Protein AF-A0A177QDV6-F1 (afdb_monomer_lite)

Sequence (108 aa):
MTNQSNAAHDMLQKQLKELDTIFQDTMETLNTVAGAERVARWKIRTIALITESLGQKEGQKFAALQPGPSFTNDLAEEFTDLIDYFRTPLADLAKQVAQAAPRSSGGN

Foldseek 3Di:
DLVLLVVLLVLLVVLLVVLVVLLVVCVVVVPLVVSVVSVVVSLVVSLVSCCVRVNDVRSVVSVPQDDDDDDDPDSNVVSVCVSCSNNVVSVVVSVVSVVPNDDPPDDD

pLDDT: mean 90.03, std 13.77, range [38.09, 98.5]

Radius of gyration: 16.03 Å; chains: 1; bounding box: 52×28×36 Å

Secondary structure (DSSP, 8-state):
-HHHHHHHHHHHHHHHHHHHHHHHHHHHH--HHHHHHHHHHHHHHHHHHHHHHH-HHHHHHHHT--PPPP--S-HHHHHHHHHHHHHHHHHHHHHHHHHHS-------

Structure (mmCIF, N/CA/C/O backbone):
data_AF-A0A177QDV6-F1
#
_entry.id   AF-A0A177QDV6-F1
#
loop_
_atom_site.group_PDB
_atom_site.id
_atom_site.type_symbol
_atom_site.label_atom_id
_atom_site.label_alt_id
_atom_site.label_comp_id
_atom_site.label_asym_id
_atom_site.label_entity_id
_atom_site.label_seq_id
_atom_site.pdbx_PDB_ins_code
_atom_site.Cartn_x
_atom_site.Cartn_y
_atom_site.Cartn_z
_atom_site.occupancy
_atom_site.B_iso_or_equiv
_atom_site.auth_seq_id
_atom_site.auth_comp_id
_atom_site.auth_asym_id
_atom_site.auth_atom_id
_atom_site.pdbx_PDB_model_num
ATOM 1 N N . MET A 1 1 ? -17.123 9.051 19.052 1.00 56.22 1 MET A N 1
ATOM 2 C CA . MET A 1 1 ? -16.464 7.873 18.440 1.00 56.22 1 MET A CA 1
ATOM 3 C C . MET A 1 1 ? -16.636 7.811 16.919 1.00 56.22 1 MET A C 1
ATOM 5 O O . MET A 1 1 ? -15.686 7.426 16.260 1.00 56.22 1 MET A O 1
ATOM 9 N N . THR A 1 2 ? -17.753 8.265 16.338 1.00 61.44 2 THR A N 1
ATOM 10 C CA . THR A 1 2 ? -17.984 8.311 14.873 1.00 61.44 2 THR A CA 1
ATOM 11 C C . THR A 1 2 ? -16.952 9.127 14.080 1.00 61.44 2 THR A C 1
ATOM 13 O O . THR A 1 2 ? -16.493 8.674 13.037 1.00 61.44 2 THR A O 1
ATOM 16 N N . ASN A 1 3 ? -16.510 10.287 14.584 1.00 70.38 3 ASN A N 1
ATOM 17 C CA . ASN A 1 3 ? -15.525 11.118 13.870 1.00 70.38 3 ASN A CA 1
ATOM 18 C C . ASN A 1 3 ? -14.137 10.466 13.753 1.00 70.38 3 ASN A C 1
ATOM 20 O O . ASN A 1 3 ? -13.445 10.694 12.767 1.00 70.38 3 ASN A O 1
ATOM 24 N N . GLN A 1 4 ? -13.736 9.655 14.738 1.00 76.88 4 GLN A N 1
ATOM 25 C CA . GLN A 1 4 ? -12.446 8.956 14.711 1.00 76.88 4 GLN A CA 1
ATOM 26 C C . GLN A 1 4 ? -12.460 7.809 13.694 1.00 76.88 4 GLN A C 1
ATOM 28 O O . GLN A 1 4 ? -11.520 7.678 12.918 1.00 76.88 4 GLN A O 1
ATOM 33 N N . SER A 1 5 ? -13.551 7.035 13.637 1.00 81.06 5 SER A N 1
ATOM 34 C CA . SER A 1 5 ? -13.727 5.976 12.635 1.00 81.06 5 SER A CA 1
ATOM 35 C C . SER A 1 5 ? -13.759 6.534 11.209 1.00 81.06 5 SER A C 1
ATOM 37 O O . SER A 1 5 ? -13.117 5.971 10.329 1.00 81.06 5 SER A O 1
ATOM 39 N N . ASN A 1 6 ? -14.424 7.673 10.986 1.00 87.81 6 ASN A N 1
ATOM 40 C CA . ASN A 1 6 ? -14.439 8.322 9.671 1.00 87.81 6 ASN A CA 1
ATOM 41 C C . ASN A 1 6 ? -13.051 8.849 9.277 1.00 87.81 6 ASN A C 1
ATOM 43 O O . ASN A 1 6 ? -12.597 8.591 8.168 1.00 87.81 6 ASN A O 1
ATOM 47 N N . ALA A 1 7 ? -12.339 9.515 10.193 1.00 91.88 7 ALA A N 1
ATOM 48 C CA . ALA A 1 7 ? -10.986 10.003 9.925 1.00 91.88 7 ALA A CA 1
ATOM 49 C C . ALA A 1 7 ? -10.001 8.859 9.625 1.00 91.88 7 ALA A C 1
ATOM 51 O O . ALA A 1 7 ? -9.191 8.966 8.704 1.00 91.88 7 ALA A O 1
ATOM 52 N N . ALA A 1 8 ? -10.093 7.749 10.365 1.00 93.69 8 ALA A N 1
ATOM 53 C CA . ALA A 1 8 ? -9.274 6.568 10.124 1.00 93.69 8 ALA A CA 1
ATOM 54 C C . ALA A 1 8 ? -9.617 5.898 8.784 1.00 93.69 8 ALA A C 1
ATOM 56 O O . ALA A 1 8 ? -8.713 5.523 8.041 1.00 93.69 8 ALA A O 1
ATOM 57 N N . HIS A 1 9 ? -10.903 5.796 8.436 1.00 95.19 9 HIS A N 1
ATOM 58 C CA . HIS A 1 9 ? -11.332 5.301 7.128 1.00 95.19 9 HIS A CA 1
ATOM 59 C C . HIS A 1 9 ? -10.784 6.170 5.987 1.00 95.19 9 HIS A C 1
ATOM 61 O O . HIS A 1 9 ? -10.180 5.647 5.052 1.00 95.19 9 HIS A O 1
ATOM 67 N N . ASP A 1 10 ? -10.923 7.493 6.082 1.00 95.94 10 ASP A N 1
ATOM 68 C CA . ASP A 1 10 ? -10.433 8.427 5.065 1.00 95.94 10 ASP A CA 1
ATOM 69 C C . ASP A 1 10 ? -8.906 8.380 4.930 1.00 95.94 10 ASP A C 1
ATOM 71 O O . ASP A 1 10 ? -8.372 8.484 3.824 1.00 95.94 10 ASP A O 1
ATOM 75 N N . MET A 1 11 ? -8.186 8.193 6.041 1.00 97.19 11 MET A N 1
ATOM 76 C CA . MET A 1 11 ? -6.740 7.966 6.032 1.00 97.19 11 MET A CA 1
ATOM 77 C C . MET A 1 11 ? -6.384 6.699 5.242 1.00 97.19 11 MET A C 1
ATOM 79 O O . MET A 1 11 ? -5.522 6.761 4.364 1.00 97.19 11 MET A O 1
ATOM 83 N N . LEU A 1 12 ? -7.082 5.582 5.472 1.00 97.88 12 LEU A N 1
ATOM 84 C CA . LEU A 1 12 ? -6.846 4.328 4.747 1.00 97.88 12 LEU A CA 1
ATOM 85 C C . LEU A 1 12 ? -7.161 4.460 3.249 1.00 97.88 12 LEU A C 1
ATOM 87 O O . L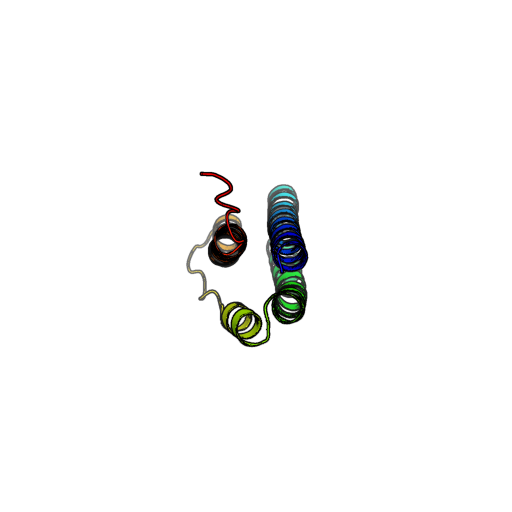EU A 1 12 ? -6.375 4.005 2.420 1.00 97.88 12 LEU A O 1
ATOM 91 N N . GLN A 1 13 ? -8.249 5.150 2.888 1.00 98.06 13 GLN A N 1
ATOM 92 C CA . GLN A 1 13 ? -8.585 5.448 1.488 1.00 98.06 13 GLN A CA 1
ATOM 93 C C . GLN A 1 13 ? -7.496 6.285 0.802 1.00 98.06 13 GLN A C 1
ATOM 95 O O . GLN A 1 13 ? -7.142 6.029 -0.349 1.00 98.06 13 GLN A O 1
ATOM 100 N N . LYS A 1 14 ? -6.904 7.255 1.513 1.00 98.25 14 LYS A N 1
ATOM 101 C CA . LYS A 1 14 ? -5.755 8.015 0.997 1.00 98.25 14 LYS A CA 1
ATOM 102 C C . LYS A 1 14 ? -4.540 7.119 0.766 1.00 98.25 14 LYS A C 1
ATOM 104 O O . LYS A 1 14 ? -3.883 7.276 -0.257 1.00 98.25 14 LYS A O 1
ATOM 109 N N . GLN A 1 15 ? -4.245 6.192 1.681 1.00 98.44 15 GLN A N 1
ATOM 110 C CA . GLN A 1 15 ? -3.108 5.281 1.514 1.00 98.44 15 GLN A CA 1
ATOM 111 C C . GLN A 1 15 ? -3.323 4.286 0.361 1.00 98.44 15 GLN A C 1
ATOM 113 O O . GLN A 1 15 ? -2.371 4.027 -0.369 1.00 98.44 15 GLN A O 1
ATOM 118 N N . LEU A 1 16 ? -4.554 3.806 0.134 1.00 98.50 16 LEU A N 1
ATOM 119 C CA . LEU A 1 16 ? -4.909 3.004 -1.049 1.00 98.50 16 LEU A CA 1
ATOM 120 C C . LEU A 1 16 ? -4.681 3.780 -2.349 1.00 98.50 16 LEU A C 1
ATOM 122 O O . LEU A 1 16 ? -4.054 3.270 -3.270 1.00 98.50 16 LEU A O 1
ATOM 126 N N . LYS A 1 17 ? -5.132 5.038 -2.405 1.00 98.44 17 LYS 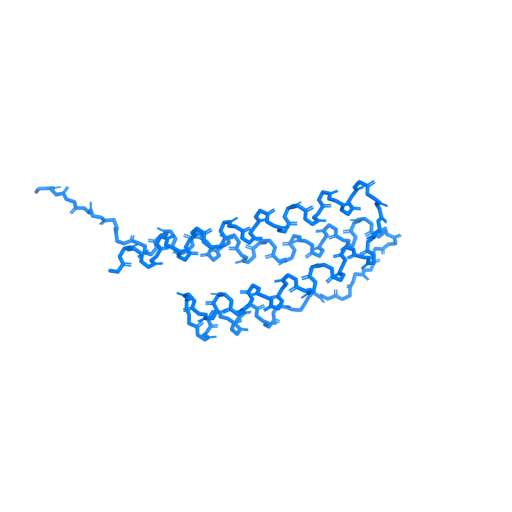A N 1
ATOM 127 C CA . LYS A 1 17 ? -4.937 5.886 -3.585 1.00 98.44 17 LYS A CA 1
ATOM 128 C C . LYS A 1 17 ? -3.459 6.172 -3.863 1.00 98.44 17 LYS A C 1
ATOM 130 O O . LYS A 1 17 ? -3.051 6.187 -5.016 1.00 98.44 17 LYS A O 1
ATOM 135 N N . GLU A 1 18 ? -2.664 6.413 -2.824 1.00 98.38 18 GLU A N 1
ATOM 136 C CA . GLU A 1 18 ? -1.220 6.622 -2.976 1.00 98.38 18 GLU A CA 1
ATOM 137 C C . GLU A 1 18 ? -0.519 5.363 -3.499 1.00 98.38 18 GLU A C 1
ATOM 139 O O . GLU A 1 18 ? 0.352 5.467 -4.361 1.00 98.38 18 GLU A O 1
ATOM 144 N N . LEU A 1 19 ? -0.936 4.180 -3.037 1.00 98.00 19 LEU A N 1
ATOM 145 C CA . LEU A 1 19 ? -0.436 2.909 -3.556 1.00 98.00 19 LEU A CA 1
ATOM 146 C C . LEU A 1 19 ? -0.801 2.722 -5.039 1.00 98.00 19 LEU A C 1
ATOM 148 O O . LEU A 1 19 ? 0.060 2.345 -5.831 1.00 98.00 19 LEU A O 1
ATOM 152 N N . ASP A 1 20 ? -2.032 3.071 -5.426 1.00 98.31 20 ASP A N 1
ATOM 153 C CA . ASP A 1 20 ? -2.472 3.059 -6.827 1.00 98.31 20 ASP A CA 1
ATOM 154 C C . ASP A 1 20 ? -1.651 4.040 -7.689 1.00 98.31 20 ASP A C 1
ATOM 156 O O . ASP A 1 20 ? -1.259 3.692 -8.800 1.00 98.31 20 ASP A O 1
ATOM 160 N N . THR A 1 21 ? -1.324 5.239 -7.188 1.00 98.44 21 THR A N 1
ATOM 161 C CA . THR A 1 21 ? -0.424 6.178 -7.889 1.00 98.44 21 THR A CA 1
ATOM 162 C C . THR A 1 21 ? 0.973 5.590 -8.072 1.00 98.44 21 THR A C 1
ATOM 164 O O . THR A 1 21 ? 1.503 5.630 -9.178 1.00 98.44 21 THR A O 1
ATOM 167 N N . ILE A 1 22 ? 1.558 4.996 -7.025 1.00 98.38 22 ILE A N 1
ATOM 168 C CA . ILE A 1 22 ? 2.870 4.336 -7.126 1.00 98.38 22 ILE A CA 1
ATOM 169 C C . ILE A 1 22 ? 2.838 3.244 -8.199 1.00 98.38 22 ILE A C 1
ATOM 171 O O . ILE A 1 22 ? 3.804 3.107 -8.955 1.00 98.38 22 ILE A O 1
ATOM 175 N N . PHE A 1 23 ? 1.740 2.488 -8.277 1.00 98.19 23 PHE A N 1
ATOM 176 C CA . PHE A 1 23 ? 1.559 1.470 -9.300 1.00 98.19 23 PHE A CA 1
ATOM 177 C C . PHE A 1 23 ? 1.557 2.063 -10.710 1.00 98.19 23 PHE A C 1
ATOM 179 O O . PHE A 1 23 ? 2.389 1.668 -11.524 1.00 98.19 23 PHE A O 1
ATOM 186 N N . GLN A 1 24 ? 0.691 3.045 -10.976 1.00 98.31 24 GLN A N 1
ATOM 187 C CA . GLN A 1 24 ? 0.584 3.672 -12.298 1.00 98.31 24 GLN A CA 1
ATOM 188 C C . GLN A 1 24 ? 1.916 4.293 -12.743 1.00 98.31 24 GLN A C 1
ATOM 190 O O . GLN A 1 24 ? 2.423 3.935 -13.803 1.00 98.31 24 GLN A O 1
ATOM 195 N N . ASP A 1 25 ? 2.549 5.111 -11.895 1.00 98.00 25 ASP A N 1
ATOM 196 C CA . ASP A 1 25 ? 3.837 5.752 -12.203 1.00 98.00 25 ASP A CA 1
ATOM 197 C C . ASP A 1 25 ? 4.931 4.717 -12.526 1.00 98.00 25 ASP A C 1
ATOM 199 O O . ASP A 1 25 ? 5.820 4.936 -13.357 1.00 98.00 25 ASP A O 1
ATOM 203 N N . THR A 1 26 ? 4.904 3.571 -11.841 1.00 97.81 26 THR A N 1
ATOM 204 C CA . THR A 1 26 ? 5.872 2.493 -12.066 1.00 97.81 26 THR A CA 1
ATOM 205 C C . THR A 1 26 ? 5.574 1.732 -13.351 1.00 97.81 26 THR A C 1
ATOM 207 O O . THR A 1 26 ? 6.515 1.384 -14.054 1.00 97.81 26 THR A O 1
ATOM 210 N N . MET A 1 27 ? 4.306 1.507 -13.701 1.00 96.88 27 MET A N 1
ATOM 211 C CA . MET A 1 27 ? 3.928 0.852 -14.959 1.00 96.88 27 MET A CA 1
ATOM 212 C C . MET A 1 27 ? 4.172 1.741 -16.181 1.00 96.88 27 MET A C 1
ATOM 214 O O . MET A 1 27 ? 4.568 1.237 -17.227 1.00 96.88 27 MET A O 1
ATOM 218 N N . GLU A 1 28 ? 4.029 3.060 -16.049 1.00 97.19 28 GLU A N 1
ATOM 219 C CA . GLU A 1 28 ? 4.379 4.009 -17.113 1.00 97.19 28 GLU A CA 1
ATOM 220 C C . GLU A 1 28 ? 5.890 4.063 -17.373 1.00 97.19 28 GLU A C 1
ATOM 222 O O . GLU A 1 28 ? 6.331 4.192 -18.514 1.00 97.19 28 GLU A O 1
ATOM 227 N N . THR A 1 29 ? 6.698 3.964 -16.315 1.00 96.31 29 THR A N 1
ATOM 228 C CA . THR A 1 29 ? 8.165 4.071 -16.412 1.00 96.31 29 THR A CA 1
ATOM 229 C C . THR A 1 29 ? 8.874 2.725 -16.537 1.00 96.31 29 THR A C 1
ATOM 231 O O . THR A 1 29 ? 10.062 2.694 -16.857 1.00 96.31 29 THR A O 1
ATOM 234 N N . LEU A 1 30 ? 8.173 1.628 -16.238 1.00 94.50 30 LEU A N 1
ATOM 235 C CA . LEU A 1 30 ? 8.688 0.262 -16.077 1.00 94.50 30 LEU A CA 1
ATOM 236 C C . LEU A 1 30 ? 9.898 0.153 -15.129 1.00 94.50 30 LEU A C 1
ATOM 238 O O . LEU A 1 30 ? 10.642 -0.826 -15.153 1.00 94.50 30 LEU A O 1
ATOM 242 N N . ASN A 1 31 ? 10.102 1.146 -14.258 1.00 95.50 31 ASN A N 1
ATOM 243 C CA . ASN A 1 31 ? 11.204 1.159 -13.303 1.00 95.50 31 ASN A CA 1
ATOM 244 C C . ASN A 1 31 ? 10.768 0.520 -11.979 1.00 95.50 31 ASN A C 1
ATOM 246 O O . ASN A 1 31 ? 10.508 1.202 -10.983 1.00 95.50 31 ASN A O 1
ATOM 250 N N . THR A 1 32 ? 10.685 -0.808 -11.982 1.00 94.50 32 THR A N 1
ATOM 251 C CA . THR A 1 32 ? 10.173 -1.612 -10.862 1.00 94.50 32 THR A CA 1
ATOM 252 C C . THR A 1 32 ? 11.063 -1.548 -9.624 1.00 94.50 32 THR A C 1
ATOM 254 O O . THR A 1 32 ? 10.553 -1.608 -8.509 1.00 94.50 32 THR A O 1
ATOM 257 N N . VAL A 1 33 ? 12.370 -1.311 -9.787 1.00 94.06 33 VAL A N 1
ATOM 258 C CA . VAL A 1 33 ? 13.297 -1.077 -8.666 1.00 94.06 33 VAL A CA 1
ATOM 259 C C . VAL A 1 33 ? 12.924 0.207 -7.922 1.00 94.06 33 VAL A C 1
ATOM 261 O O . VAL A 1 33 ? 12.695 0.182 -6.712 1.00 94.06 33 VAL A O 1
ATOM 264 N N . ALA A 1 34 ? 12.784 1.329 -8.638 1.00 95.88 34 ALA A N 1
ATOM 265 C CA . ALA A 1 34 ? 12.366 2.591 -8.027 1.00 95.88 34 ALA A CA 1
ATOM 266 C C . ALA A 1 34 ? 10.934 2.511 -7.470 1.00 95.88 34 ALA A C 1
ATOM 268 O O . ALA A 1 34 ? 10.645 3.086 -6.416 1.00 95.88 34 ALA A O 1
ATOM 269 N N . GLY A 1 35 ? 10.045 1.783 -8.153 1.00 97.56 35 GLY A N 1
ATOM 270 C CA . GLY A 1 35 ? 8.700 1.473 -7.676 1.00 97.56 35 GLY A CA 1
ATOM 271 C C . GLY A 1 35 ? 8.718 0.747 -6.332 1.00 97.56 35 GLY A C 1
ATOM 272 O O . GLY A 1 35 ? 8.098 1.213 -5.375 1.00 97.56 35 GLY A O 1
ATOM 273 N N . ALA A 1 36 ? 9.481 -0.343 -6.215 1.00 95.69 36 ALA A N 1
ATOM 274 C CA . ALA A 1 36 ? 9.589 -1.137 -4.992 1.00 95.69 36 ALA A CA 1
ATOM 275 C C . ALA A 1 36 ? 10.120 -0.307 -3.814 1.00 95.69 36 ALA A C 1
ATOM 277 O O . ALA A 1 36 ? 9.609 -0.405 -2.696 1.00 95.69 36 ALA A O 1
ATOM 278 N N . GLU A 1 37 ? 11.080 0.589 -4.054 1.00 97.19 37 GLU A N 1
ATOM 279 C CA . GLU A 1 37 ? 11.530 1.518 -3.019 1.00 97.19 37 GLU A CA 1
ATOM 280 C C . GLU A 1 37 ? 10.440 2.505 -2.573 1.00 97.19 37 GLU A C 1
ATOM 282 O O . GLU A 1 37 ? 10.334 2.826 -1.385 1.00 97.19 37 GLU A O 1
ATOM 287 N N . ARG A 1 38 ? 9.632 3.024 -3.510 1.00 98.38 38 ARG A N 1
ATOM 288 C CA . ARG A 1 38 ? 8.492 3.893 -3.173 1.00 98.38 38 ARG A CA 1
ATOM 289 C C . ARG A 1 38 ? 7.472 3.129 -2.333 1.00 98.38 38 ARG A C 1
ATOM 291 O O . ARG A 1 38 ? 7.039 3.673 -1.320 1.00 98.38 38 ARG A O 1
ATOM 298 N N . VAL A 1 39 ? 7.174 1.872 -2.675 1.00 98.00 39 VAL A N 1
ATOM 299 C CA . VAL A 1 39 ? 6.310 0.988 -1.871 1.00 98.00 39 VAL A CA 1
ATOM 300 C C . VAL A 1 39 ? 6.897 0.768 -0.474 1.00 98.00 39 VAL A C 1
ATOM 302 O O . VAL A 1 39 ? 6.181 0.899 0.515 1.00 98.00 39 VAL A O 1
ATOM 305 N N . ALA A 1 40 ? 8.202 0.513 -0.348 1.00 96.56 40 ALA A N 1
ATOM 306 C CA . ALA A 1 40 ? 8.849 0.339 0.954 1.00 96.56 40 ALA A CA 1
ATOM 307 C C . ALA A 1 40 ? 8.736 1.597 1.837 1.00 96.56 40 ALA A C 1
ATOM 309 O O . ALA A 1 40 ? 8.370 1.506 3.013 1.00 96.56 40 ALA A O 1
ATOM 310 N N . ARG A 1 41 ? 8.988 2.786 1.270 1.00 97.94 41 ARG A N 1
ATOM 311 C CA . ARG A 1 41 ? 8.825 4.072 1.974 1.00 97.94 41 ARG A CA 1
ATOM 312 C C . ARG A 1 41 ? 7.367 4.332 2.358 1.00 97.94 41 ARG A C 1
ATOM 314 O O . ARG A 1 41 ? 7.093 4.730 3.493 1.00 97.94 41 ARG A O 1
ATOM 321 N N . TRP A 1 42 ? 6.440 4.070 1.439 1.00 98.44 42 TRP A N 1
ATOM 322 C CA . TRP A 1 42 ? 4.999 4.160 1.673 1.00 98.44 42 TRP A CA 1
ATOM 323 C C . TRP A 1 42 ? 4.550 3.236 2.811 1.00 98.44 42 TRP A C 1
ATOM 325 O O . TRP A 1 42 ? 3.835 3.680 3.710 1.00 98.44 42 TRP A O 1
ATOM 335 N N . LYS A 1 43 ? 5.032 1.987 2.841 1.00 97.88 43 LYS A N 1
ATOM 336 C CA . LYS A 1 43 ? 4.692 1.000 3.873 1.00 97.88 43 LYS A CA 1
ATOM 337 C C . LYS A 1 43 ? 5.088 1.492 5.264 1.00 97.88 43 LYS A C 1
ATOM 339 O O . LYS A 1 43 ? 4.269 1.438 6.177 1.00 97.88 43 LYS A O 1
ATOM 344 N N . ILE A 1 44 ? 6.313 1.998 5.432 1.00 97.88 44 ILE A N 1
ATOM 345 C CA . ILE A 1 44 ? 6.806 2.514 6.724 1.00 97.88 44 ILE A CA 1
ATOM 346 C C . ILE A 1 44 ? 5.895 3.632 7.247 1.00 97.88 4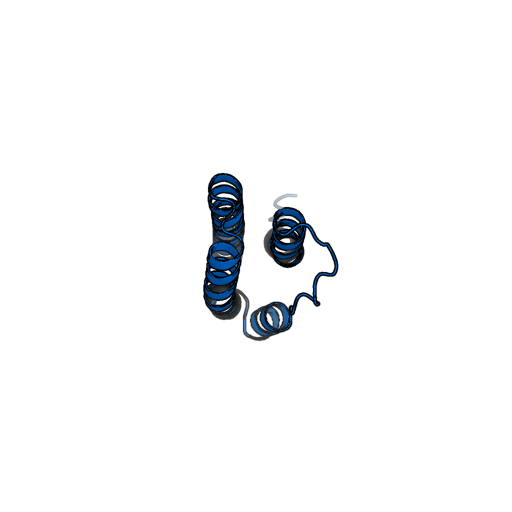4 ILE A C 1
ATOM 348 O O . ILE A 1 44 ? 5.455 3.593 8.397 1.00 97.88 44 ILE A O 1
ATOM 352 N N . ARG A 1 45 ? 5.567 4.604 6.388 1.00 98.12 45 ARG A N 1
ATOM 353 C CA . ARG A 1 45 ? 4.646 5.697 6.728 1.00 98.12 45 ARG A CA 1
ATOM 354 C C . ARG A 1 45 ? 3.243 5.189 7.062 1.00 98.12 45 ARG A C 1
ATOM 356 O O . ARG A 1 45 ? 2.662 5.615 8.055 1.00 98.12 45 ARG A O 1
ATOM 363 N N . THR A 1 46 ? 2.719 4.266 6.261 1.00 98.25 46 THR A N 1
ATOM 364 C CA . THR A 1 46 ? 1.378 3.694 6.438 1.00 98.25 46 THR A CA 1
ATOM 365 C C . THR A 1 46 ? 1.257 2.957 7.772 1.00 98.25 46 THR A C 1
ATOM 367 O O . THR A 1 46 ? 0.273 3.146 8.481 1.00 98.25 46 THR A O 1
ATOM 370 N N . ILE A 1 47 ? 2.275 2.191 8.178 1.00 98.25 47 ILE A N 1
ATOM 371 C CA . ILE A 1 47 ? 2.311 1.524 9.492 1.00 98.25 47 ILE A CA 1
ATOM 372 C C . ILE A 1 47 ? 2.188 2.539 10.630 1.00 98.25 47 ILE A C 1
ATOM 374 O O . ILE A 1 47 ? 1.419 2.316 11.568 1.00 98.25 47 ILE A O 1
ATOM 378 N N . ALA A 1 48 ? 2.926 3.650 10.558 1.00 98.12 48 ALA A N 1
ATOM 379 C CA . ALA A 1 48 ? 2.864 4.697 11.573 1.00 98.12 48 ALA A CA 1
ATOM 380 C C . ALA A 1 48 ? 1.459 5.323 11.646 1.00 98.12 48 ALA A C 1
ATOM 382 O O . ALA A 1 48 ? 0.893 5.421 12.732 1.00 98.12 48 ALA A O 1
ATOM 383 N N . LEU A 1 49 ? 0.855 5.641 10.495 1.00 98.00 49 LEU A N 1
ATOM 384 C CA . LEU A 1 49 ? -0.498 6.208 10.420 1.00 98.00 49 LEU A CA 1
ATOM 385 C C . LEU A 1 49 ? -1.578 5.249 10.945 1.00 98.00 49 LEU A C 1
ATOM 387 O O . LEU A 1 49 ? -2.478 5.670 11.674 1.00 98.00 49 LEU A O 1
ATOM 391 N N . ILE A 1 50 ? -1.486 3.957 10.609 1.00 97.62 50 ILE A N 1
ATOM 392 C CA . ILE A 1 50 ? -2.380 2.916 11.136 1.00 97.62 50 ILE A CA 1
ATOM 393 C C . ILE A 1 50 ? -2.220 2.812 12.653 1.00 97.62 50 ILE A C 1
ATOM 395 O O . ILE A 1 50 ? -3.214 2.773 13.372 1.00 97.62 50 ILE A O 1
ATOM 399 N N . THR A 1 51 ? -0.981 2.810 13.147 1.00 97.25 51 THR A N 1
ATOM 400 C CA . THR A 1 51 ? -0.685 2.741 14.584 1.00 97.25 51 THR A CA 1
ATOM 401 C C . THR A 1 51 ? -1.299 3.913 15.344 1.00 97.25 51 THR A C 1
ATOM 403 O O . THR A 1 51 ? -1.896 3.715 16.400 1.00 97.25 51 THR A O 1
ATOM 406 N N . GLU A 1 52 ? -1.173 5.124 14.804 1.00 95.75 52 GLU A N 1
ATOM 407 C CA . GLU A 1 52 ? -1.721 6.345 15.397 1.00 95.75 52 GLU A CA 1
ATOM 408 C C . GLU A 1 52 ? -3.257 6.357 15.375 1.00 95.75 52 GLU A C 1
ATOM 410 O O . GLU A 1 52 ? -3.889 6.723 16.363 1.00 95.75 52 GLU A O 1
ATOM 415 N N . SER A 1 53 ? -3.863 5.918 14.268 1.00 94.50 53 SER A N 1
ATOM 416 C CA . SER A 1 53 ? -5.313 6.039 14.053 1.00 94.50 53 SER A CA 1
ATOM 417 C C . SER A 1 53 ? -6.127 4.882 14.638 1.00 94.50 53 SER A C 1
ATOM 419 O O . SER A 1 53 ? -7.270 5.077 15.043 1.00 94.50 53 SER A O 1
ATOM 421 N N . LEU A 1 54 ? -5.570 3.667 14.637 1.00 94.38 54 LEU A N 1
ATOM 422 C CA . LEU A 1 54 ? -6.267 2.415 14.969 1.00 94.38 54 LEU A CA 1
ATOM 423 C C . LEU A 1 54 ? -5.596 1.636 16.110 1.00 94.38 54 LEU A C 1
ATOM 425 O O . LEU A 1 54 ? -6.140 0.641 16.589 1.00 94.38 54 LEU A O 1
ATOM 429 N N . GLY A 1 55 ? -4.437 2.103 16.576 1.00 95.19 55 GLY A N 1
ATOM 430 C CA . GLY A 1 55 ? -3.701 1.532 17.694 1.00 95.19 55 GLY A CA 1
ATOM 431 C C . GLY A 1 55 ? -2.589 0.561 17.290 1.00 95.19 55 GLY A C 1
ATOM 432 O O . GLY A 1 55 ? -2.510 0.053 16.170 1.00 95.19 55 GLY A O 1
ATOM 433 N N . GLN A 1 56 ? -1.726 0.270 18.268 1.00 95.88 56 GLN A N 1
ATOM 434 C CA . GLN A 1 56 ? -0.514 -0.548 18.113 1.00 95.88 56 GLN A CA 1
ATOM 435 C C . GLN A 1 56 ? -0.765 -1.927 17.499 1.00 95.88 56 GLN A C 1
ATOM 437 O O . GLN A 1 56 ? 0.022 -2.381 16.675 1.00 95.88 56 GLN A O 1
ATOM 442 N N . LYS A 1 57 ? -1.869 -2.588 17.863 1.00 96.25 57 LYS A N 1
ATOM 443 C CA . LYS A 1 57 ? -2.183 -3.936 17.375 1.00 96.25 57 LYS A CA 1
ATOM 444 C C . LYS A 1 57 ? -2.342 -3.978 15.852 1.00 96.25 57 LYS A C 1
ATOM 446 O O . LYS A 1 57 ? -1.736 -4.829 15.204 1.00 96.25 57 LYS A O 1
ATOM 451 N N . GLU A 1 58 ? -3.128 -3.064 15.284 1.00 95.81 58 GLU A N 1
ATOM 452 C CA . GLU A 1 58 ? -3.357 -3.027 13.833 1.00 95.81 58 GLU A CA 1
ATOM 453 C C . GLU A 1 58 ? -2.100 -2.576 13.083 1.00 95.81 58 GLU A C 1
ATOM 455 O O . GLU A 1 58 ? -1.760 -3.142 12.043 1.00 95.81 58 GLU A O 1
ATOM 460 N N . GLY A 1 59 ? -1.342 -1.636 13.657 1.00 96.56 59 GLY A N 1
ATOM 461 C CA . GLY A 1 59 ? -0.046 -1.222 13.121 1.00 96.56 59 GLY A CA 1
ATOM 462 C C . GLY A 1 59 ? 0.953 -2.377 13.025 1.00 96.56 59 GLY A C 1
ATOM 463 O O . GLY A 1 59 ? 1.547 -2.603 11.972 1.00 96.56 59 GLY A O 1
ATOM 464 N N . GLN A 1 60 ? 1.097 -3.160 14.098 1.00 97.12 60 GLN A N 1
ATOM 465 C CA . GLN A 1 60 ? 1.977 -4.332 14.136 1.00 97.12 60 GLN A CA 1
ATOM 466 C C . GLN A 1 60 ? 1.526 -5.433 13.173 1.00 97.12 60 GLN A C 1
ATOM 468 O O . GLN A 1 60 ? 2.361 -6.031 12.495 1.00 97.12 60 GLN A O 1
ATOM 473 N N . LYS A 1 61 ? 0.213 -5.674 13.066 1.00 97.00 61 LYS A N 1
ATOM 474 C CA . LYS A 1 61 ? -0.346 -6.638 12.110 1.00 97.00 61 LYS A CA 1
ATOM 475 C C . LYS A 1 61 ? 0.023 -6.272 10.671 1.00 97.00 61 LYS A C 1
ATOM 477 O O . LYS A 1 61 ? 0.451 -7.142 9.919 1.00 97.00 61 LYS A O 1
ATOM 482 N N . PHE A 1 62 ? -0.092 -4.996 10.301 1.00 96.88 62 PHE A N 1
ATOM 483 C CA . PHE A 1 62 ? 0.300 -4.533 8.969 1.00 96.88 62 PHE A CA 1
ATOM 484 C C . PHE A 1 62 ? 1.826 -4.541 8.777 1.00 96.88 62 PHE A C 1
ATOM 486 O O . PHE A 1 62 ? 2.323 -4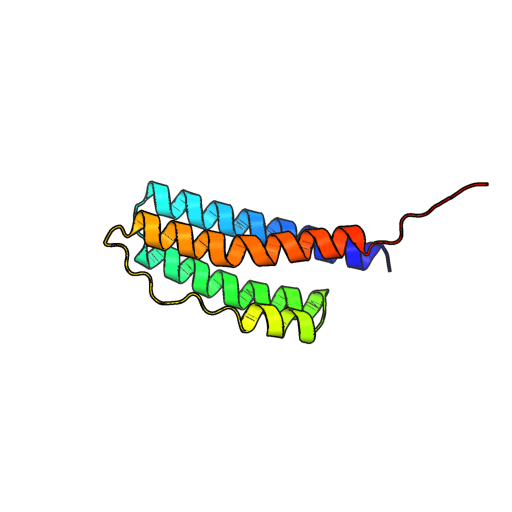.896 7.710 1.00 96.88 62 PHE A O 1
ATOM 493 N N . ALA A 1 63 ? 2.598 -4.212 9.817 1.00 96.62 63 ALA A N 1
ATOM 494 C CA . ALA A 1 63 ? 4.060 -4.250 9.772 1.00 96.62 63 ALA A CA 1
ATOM 495 C C . ALA A 1 63 ? 4.613 -5.656 9.490 1.00 96.62 63 ALA A C 1
ATOM 497 O O . ALA A 1 63 ? 5.585 -5.794 8.739 1.00 96.62 63 ALA A O 1
ATOM 498 N N . ALA A 1 64 ? 3.957 -6.680 10.042 1.00 96.69 64 ALA A N 1
ATOM 499 C CA . ALA A 1 64 ? 4.307 -8.086 9.866 1.00 96.69 64 ALA A CA 1
ATOM 500 C C . ALA A 1 64 ? 4.105 -8.606 8.430 1.00 96.69 64 ALA A C 1
ATOM 502 O O . ALA A 1 64 ? 4.620 -9.672 8.100 1.00 96.69 64 ALA A O 1
ATOM 503 N N . LEU A 1 65 ? 3.403 -7.868 7.561 1.00 94.44 65 LEU A N 1
ATOM 504 C CA . LEU A 1 65 ? 3.228 -8.237 6.158 1.00 94.44 65 LEU A CA 1
ATOM 505 C C . LEU A 1 65 ? 4.571 -8.186 5.425 1.00 94.44 65 LEU A C 1
ATOM 507 O O . LEU A 1 65 ? 5.061 -7.113 5.074 1.00 94.44 65 LEU A O 1
ATOM 511 N N . GLN A 1 66 ? 5.170 -9.340 5.167 1.00 88.62 66 GLN A N 1
ATOM 512 C CA . GLN A 1 66 ? 6.363 -9.462 4.333 1.00 88.62 66 GLN A CA 1
ATOM 513 C C . GLN A 1 66 ? 5.999 -10.270 3.088 1.00 88.62 66 GLN A C 1
ATOM 515 O O . GLN A 1 66 ? 5.664 -11.444 3.240 1.00 88.62 66 GLN A O 1
ATOM 520 N N . PRO A 1 67 ? 5.972 -9.659 1.890 1.00 83.31 67 PRO A N 1
ATOM 521 C CA . PRO A 1 67 ? 5.781 -10.417 0.664 1.00 83.31 67 PRO A CA 1
ATOM 522 C C . PRO A 1 67 ? 6.946 -11.398 0.516 1.00 83.31 67 PRO A C 1
ATOM 524 O O . PRO A 1 67 ? 8.095 -11.062 0.817 1.00 83.31 67 PRO A O 1
ATOM 527 N N . GLY A 1 68 ? 6.628 -12.630 0.123 1.00 80.00 68 GLY A N 1
ATOM 528 C CA . GLY A 1 68 ? 7.638 -13.639 -0.174 1.00 80.00 68 GLY A CA 1
ATOM 529 C C . GLY A 1 68 ? 8.460 -13.264 -1.411 1.00 80.00 68 GLY A C 1
ATOM 530 O O . GLY A 1 68 ? 8.109 -12.320 -2.120 1.00 80.00 68 GLY A O 1
ATOM 531 N N . PRO A 1 69 ? 9.555 -13.992 -1.686 1.00 75.00 69 PRO A N 1
ATOM 532 C CA . PRO A 1 69 ? 10.249 -13.855 -2.960 1.00 75.00 69 PRO A CA 1
ATOM 533 C C . PRO A 1 69 ? 9.270 -14.118 -4.110 1.00 75.00 69 PRO A C 1
ATOM 535 O O . PRO A 1 69 ? 8.509 -15.088 -4.054 1.00 75.00 69 PRO A O 1
ATOM 538 N N . SER A 1 70 ? 9.297 -13.263 -5.133 1.00 71.12 70 SER A N 1
ATOM 539 C CA . SER A 1 70 ? 8.653 -13.591 -6.399 1.00 71.12 70 SER A CA 1
ATOM 540 C C . SER A 1 70 ? 9.550 -14.537 -7.193 1.00 71.12 70 SER A C 1
ATOM 542 O O . SER A 1 70 ? 10.775 -14.525 -7.055 1.00 71.12 70 SER A O 1
ATOM 544 N N . PHE A 1 71 ? 8.920 -15.406 -7.974 1.00 70.56 71 PHE A N 1
ATOM 545 C CA . PHE A 1 71 ? 9.598 -16.384 -8.824 1.00 70.56 71 PHE A CA 1
ATOM 546 C C . PHE A 1 71 ? 9.215 -16.222 -10.297 1.00 70.56 71 PHE A C 1
ATOM 548 O O . PHE A 1 71 ? 9.492 -17.111 -11.106 1.00 70.56 71 PHE A O 1
ATOM 555 N N . THR A 1 72 ? 8.547 -15.124 -10.650 1.00 75.31 72 THR A N 1
ATOM 556 C CA . THR A 1 72 ? 8.234 -14.822 -12.045 1.00 75.31 72 THR A CA 1
ATOM 557 C C . THR A 1 72 ? 9.460 -14.175 -12.693 1.00 75.31 72 THR A C 1
ATOM 559 O O . THR A 1 72 ? 10.239 -13.486 -12.050 1.00 75.31 72 THR A O 1
ATOM 562 N N . ASN A 1 73 ? 9.690 -14.423 -13.983 1.00 84.44 73 ASN A N 1
ATOM 563 C CA . ASN A 1 73 ? 10.761 -13.733 -14.720 1.00 84.44 73 ASN A CA 1
ATOM 564 C C . ASN A 1 73 ? 10.286 -12.377 -15.282 1.00 84.44 73 ASN A C 1
ATOM 566 O O . ASN A 1 73 ? 10.972 -11.784 -16.115 1.00 84.44 73 ASN A O 1
ATOM 570 N N . ASP A 1 74 ? 9.104 -11.912 -14.872 1.00 91.50 74 ASP A N 1
ATOM 571 C CA . ASP A 1 74 ? 8.466 -10.691 -15.354 1.00 91.50 74 ASP A CA 1
ATOM 572 C C . ASP A 1 74 ? 8.393 -9.664 -14.225 1.00 91.50 74 ASP A C 1
ATOM 574 O O . ASP A 1 74 ? 7.529 -9.723 -13.355 1.00 91.50 74 ASP A O 1
ATOM 578 N N . LEU A 1 75 ? 9.292 -8.680 -14.273 1.00 91.38 75 LEU A N 1
ATOM 579 C CA . LEU A 1 75 ? 9.393 -7.630 -13.261 1.00 91.38 75 LEU A CA 1
ATOM 580 C C . LEU A 1 75 ? 8.095 -6.823 -13.089 1.00 91.38 75 LEU A C 1
ATOM 582 O O . LEU A 1 75 ? 7.845 -6.309 -11.997 1.00 91.38 75 LEU A O 1
ATOM 586 N N . ALA A 1 76 ? 7.291 -6.660 -14.144 1.00 92.75 76 ALA A N 1
ATOM 587 C CA . ALA A 1 76 ? 6.024 -5.942 -14.053 1.00 92.75 76 ALA A CA 1
ATOM 588 C C . ALA A 1 76 ? 4.971 -6.783 -13.319 1.00 92.75 76 ALA A C 1
ATOM 590 O O . ALA A 1 76 ? 4.225 -6.242 -12.499 1.00 92.75 76 ALA A O 1
ATOM 591 N N . GLU A 1 77 ? 4.953 -8.097 -13.554 1.00 93.44 77 GLU A N 1
ATOM 592 C CA . GLU A 1 77 ? 4.133 -9.048 -12.796 1.00 93.44 77 GLU A CA 1
ATOM 593 C C . GLU A 1 77 ? 4.565 -9.087 -11.323 1.00 93.44 77 GLU A C 1
ATOM 595 O O . GLU A 1 77 ? 3.733 -8.861 -10.448 1.00 93.44 77 GLU A O 1
ATOM 600 N N . GLU A 1 78 ? 5.868 -9.223 -11.037 1.00 93.75 78 GLU A N 1
ATOM 601 C CA . GLU A 1 78 ? 6.395 -9.200 -9.660 1.00 93.75 78 GLU A CA 1
ATOM 602 C C . GLU A 1 78 ? 5.983 -7.930 -8.906 1.00 93.75 78 GLU A C 1
ATOM 604 O O . GLU A 1 78 ? 5.645 -7.952 -7.719 1.00 93.75 78 GLU A O 1
ATOM 609 N N . PHE A 1 79 ? 6.032 -6.791 -9.595 1.00 95.06 79 PHE A N 1
ATOM 610 C CA . PHE A 1 79 ? 5.661 -5.520 -9.004 1.00 95.06 79 PHE A CA 1
ATOM 611 C C . PHE A 1 79 ? 4.144 -5.384 -8.818 1.00 95.06 79 PHE A C 1
ATOM 613 O O . PHE A 1 79 ? 3.701 -4.813 -7.821 1.00 95.06 79 PHE A O 1
ATOM 620 N N . THR A 1 80 ? 3.344 -5.926 -9.736 1.00 94.88 80 THR A N 1
ATOM 621 C CA . THR A 1 80 ? 1.883 -5.988 -9.590 1.00 94.88 80 THR A CA 1
ATOM 622 C C . THR A 1 80 ? 1.506 -6.826 -8.369 1.00 94.88 80 THR A C 1
ATOM 624 O O . THR A 1 80 ? 0.752 -6.354 -7.516 1.00 94.88 80 THR A O 1
ATOM 627 N N . ASP A 1 81 ? 2.130 -7.994 -8.203 1.00 94.38 81 ASP A N 1
ATOM 628 C CA . ASP A 1 81 ? 1.938 -8.864 -7.040 1.00 94.38 81 ASP A CA 1
ATOM 629 C C . ASP A 1 81 ? 2.312 -8.160 -5.730 1.00 94.38 81 ASP A C 1
ATOM 631 O O . ASP A 1 81 ? 1.594 -8.252 -4.730 1.00 94.38 81 ASP A O 1
ATOM 635 N N . LEU A 1 82 ? 3.414 -7.400 -5.727 1.00 95.06 82 LEU A N 1
ATOM 636 C CA . LEU A 1 82 ? 3.828 -6.595 -4.577 1.00 95.06 82 LEU A CA 1
ATOM 637 C C . LEU A 1 82 ? 2.761 -5.562 -4.180 1.00 95.06 82 LEU A C 1
ATOM 639 O O . LEU A 1 82 ? 2.492 -5.376 -2.988 1.00 95.06 82 LEU A O 1
ATOM 643 N N . ILE A 1 83 ? 2.173 -4.875 -5.161 1.00 96.88 83 ILE A N 1
ATOM 644 C CA . ILE A 1 83 ? 1.111 -3.890 -4.931 1.00 96.88 83 ILE A CA 1
ATOM 645 C C . ILE A 1 83 ? -0.131 -4.580 -4.366 1.00 96.88 83 ILE A C 1
ATOM 647 O O . ILE A 1 83 ? -0.631 -4.169 -3.314 1.00 96.88 83 ILE A O 1
ATOM 651 N N . ASP A 1 84 ? -0.594 -5.653 -5.003 1.00 95.31 84 ASP A N 1
ATOM 652 C CA . ASP A 1 84 ? -1.810 -6.363 -4.602 1.00 95.31 84 ASP A CA 1
ATOM 653 C C . ASP A 1 84 ? -1.685 -7.011 -3.217 1.00 95.31 84 ASP A C 1
ATOM 655 O O . ASP A 1 84 ? -2.646 -6.996 -2.430 1.00 95.31 84 ASP A O 1
ATOM 659 N N . TYR A 1 85 ? -0.482 -7.480 -2.866 1.00 96.00 85 TYR A N 1
ATOM 660 C CA . TYR A 1 85 ? -0.168 -8.022 -1.547 1.00 96.00 85 TYR A CA 1
ATOM 661 C C . TYR A 1 85 ? -0.431 -7.021 -0.415 1.00 96.00 85 TYR A C 1
ATOM 663 O O . TYR A 1 85 ? -0.933 -7.404 0.643 1.00 96.00 85 TYR A O 1
ATOM 671 N N . PHE A 1 86 ? -0.129 -5.733 -0.613 1.00 97.19 86 PHE A N 1
ATOM 672 C CA . PHE A 1 86 ? -0.410 -4.696 0.388 1.00 97.19 86 PHE A CA 1
ATOM 673 C C . PHE A 1 86 ? -1.795 -4.069 0.236 1.00 97.19 86 PHE A C 1
ATOM 675 O O . PHE A 1 86 ? -2.407 -3.687 1.239 1.00 97.19 86 PHE A O 1
ATOM 682 N N . ARG A 1 87 ? -2.309 -3.976 -0.993 1.00 97.44 87 ARG A N 1
ATOM 683 C CA . ARG A 1 87 ? -3.622 -3.396 -1.285 1.00 97.44 87 ARG A CA 1
ATOM 684 C C . ARG A 1 87 ? -4.742 -4.177 -0.610 1.00 97.44 87 ARG A C 1
ATOM 686 O O . ARG A 1 87 ? -5.602 -3.573 0.027 1.00 97.44 87 ARG A O 1
ATOM 693 N N . THR A 1 88 ? -4.699 -5.505 -0.702 1.00 96.56 88 THR A N 1
ATOM 694 C CA . THR A 1 88 ? -5.730 -6.403 -0.160 1.00 96.56 88 THR A CA 1
ATOM 695 C C . THR A 1 88 ? -5.951 -6.216 1.351 1.00 96.56 88 THR A C 1
ATOM 697 O O . THR A 1 88 ? -7.052 -5.820 1.744 1.00 96.56 88 THR A O 1
ATOM 700 N N . PRO A 1 89 ? -4.939 -6.394 2.226 1.00 96.31 89 PRO A N 1
ATOM 701 C CA . PRO A 1 89 ? -5.121 -6.218 3.667 1.00 96.31 89 PRO A CA 1
ATOM 702 C C . PRO A 1 89 ? -5.468 -4.775 4.060 1.00 96.31 89 PRO A C 1
ATOM 704 O O . PRO A 1 89 ? -6.164 -4.567 5.055 1.00 96.31 89 PRO A O 1
ATOM 707 N N . LEU A 1 90 ? -5.019 -3.772 3.296 1.00 97.19 90 LEU A N 1
ATOM 708 C CA . LEU A 1 90 ? -5.356 -2.372 3.556 1.00 97.19 90 LEU A CA 1
ATOM 709 C C . LEU A 1 90 ? -6.823 -2.059 3.216 1.00 97.19 90 LEU A C 1
ATOM 711 O O . LEU A 1 90 ? -7.503 -1.373 3.983 1.00 97.19 90 LEU A O 1
ATOM 715 N N . ALA A 1 91 ? -7.329 -2.595 2.103 1.00 97.62 91 ALA A N 1
ATOM 716 C CA . ALA A 1 91 ? -8.729 -2.478 1.705 1.00 97.62 91 ALA A CA 1
ATOM 717 C C . ALA A 1 91 ? -9.660 -3.202 2.688 1.00 97.62 91 ALA A C 1
ATOM 719 O O . ALA A 1 91 ? -10.690 -2.651 3.091 1.00 97.62 91 ALA A O 1
ATOM 720 N N . ASP A 1 92 ? -9.267 -4.393 3.144 1.00 96.75 92 ASP A N 1
ATOM 721 C CA . ASP A 1 92 ? -9.995 -5.128 4.177 1.00 96.75 92 ASP A CA 1
ATOM 722 C C . ASP A 1 92 ? -10.057 -4.352 5.495 1.00 96.75 92 ASP A C 1
ATOM 724 O O . ASP A 1 92 ? -11.110 -4.310 6.139 1.00 96.75 92 ASP A O 1
ATOM 728 N N . LEU A 1 93 ? -8.958 -3.700 5.889 1.00 96.00 93 LEU A N 1
ATOM 729 C CA . LEU A 1 93 ? -8.927 -2.852 7.078 1.00 96.00 93 LEU A CA 1
ATOM 730 C C . LEU A 1 93 ? -9.852 -1.637 6.922 1.00 96.00 93 LEU A C 1
ATOM 732 O O . LEU A 1 93 ? -10.632 -1.345 7.828 1.00 96.00 93 LEU A O 1
ATOM 736 N N . ALA A 1 94 ? -9.839 -0.969 5.764 1.00 95.62 94 ALA A N 1
ATOM 737 C CA . ALA A 1 94 ? -10.741 0.151 5.486 1.00 95.62 94 ALA A CA 1
ATOM 738 C C . ALA A 1 94 ? -12.211 -0.276 5.599 1.00 95.62 94 ALA A C 1
ATOM 740 O O . ALA A 1 94 ? -13.008 0.374 6.280 1.00 95.62 94 ALA A O 1
ATOM 741 N N . LYS A 1 95 ? -12.560 -1.425 5.016 1.00 95.00 95 LYS A N 1
ATOM 742 C CA . LYS A 1 95 ? -13.908 -1.994 5.103 1.00 95.00 95 LYS A CA 1
ATOM 743 C C . LYS A 1 95 ? -14.315 -2.299 6.546 1.00 95.00 95 LYS A C 1
ATOM 745 O O . LYS A 1 95 ? -15.438 -1.983 6.933 1.00 95.00 95 LYS A O 1
ATOM 750 N N . GLN A 1 96 ? -13.419 -2.873 7.350 1.00 93.62 96 GLN A N 1
ATOM 751 C CA . GLN A 1 96 ? -13.678 -3.152 8.768 1.00 93.62 96 GLN A CA 1
ATOM 752 C C . GLN A 1 96 ? -13.934 -1.868 9.564 1.00 93.62 96 GLN A C 1
ATOM 754 O O . GLN A 1 96 ? -14.902 -1.804 10.320 1.00 93.62 96 GLN A O 1
ATOM 759 N N . VAL A 1 97 ? -13.127 -0.824 9.350 1.00 92.50 97 VAL A N 1
ATOM 760 C CA . VAL A 1 97 ? -13.305 0.478 10.013 1.00 92.50 97 VAL A CA 1
ATOM 761 C C . VAL A 1 97 ? -14.647 1.115 9.637 1.00 92.50 97 VAL A C 1
ATOM 763 O O . VAL A 1 97 ? -15.353 1.609 10.517 1.00 92.50 97 VAL A O 1
ATOM 766 N N . ALA A 1 98 ? -15.046 1.046 8.363 1.00 90.44 98 ALA A N 1
ATOM 767 C CA . ALA A 1 98 ? -16.343 1.551 7.908 1.00 90.44 98 ALA A CA 1
ATOM 768 C C . ALA A 1 98 ? -17.529 0.787 8.525 1.00 90.44 98 ALA A C 1
ATOM 770 O O . ALA A 1 98 ? -18.558 1.379 8.843 1.00 90.44 98 ALA A O 1
ATOM 771 N N . GLN A 1 99 ? -17.395 -0.530 8.709 1.00 86.81 99 GLN A N 1
ATOM 772 C CA . GLN A 1 99 ? -18.443 -1.377 9.288 1.00 86.81 99 GLN A CA 1
ATOM 773 C C . GLN A 1 99 ? -18.548 -1.265 10.812 1.00 86.81 99 GLN A C 1
ATOM 775 O O . GLN A 1 99 ? -19.633 -1.466 11.357 1.00 86.81 99 GLN A O 1
ATOM 780 N N . ALA A 1 100 ? -17.443 -0.954 11.493 1.00 79.62 100 ALA A N 1
ATOM 781 C CA . ALA A 1 100 ? -17.397 -0.759 12.939 1.00 79.62 100 ALA A CA 1
ATOM 782 C C . ALA A 1 100 ? -17.986 0.591 13.388 1.00 79.62 100 ALA A C 1
ATOM 784 O O . ALA A 1 100 ? -18.254 0.778 14.577 1.00 79.62 100 ALA A O 1
ATOM 785 N N . ALA A 1 101 ? -18.212 1.533 12.464 1.00 66.81 101 ALA A N 1
ATOM 786 C CA . ALA A 1 101 ? -18.945 2.754 12.767 1.00 66.81 101 ALA A CA 1
ATOM 787 C C . ALA A 1 101 ? -20.388 2.391 13.177 1.00 66.81 101 ALA A C 1
ATOM 789 O O . ALA A 1 101 ? -21.066 1.663 12.443 1.00 66.81 101 ALA A O 1
ATOM 790 N N . PRO A 1 102 ? -20.889 2.862 14.336 1.00 55.41 102 PRO A N 1
ATOM 791 C CA . PRO A 1 102 ? -22.240 2.541 14.760 1.00 55.41 102 PRO A CA 1
ATOM 792 C C . PRO A 1 102 ? -23.218 3.070 13.713 1.00 55.41 102 PRO A C 1
ATOM 794 O O . PRO A 1 102 ? -23.314 4.277 13.485 1.00 55.41 102 PRO A O 1
ATOM 797 N N . ARG A 1 103 ? -23.960 2.157 13.080 1.00 51.72 103 ARG A N 1
ATOM 798 C CA . ARG A 1 103 ? -25.176 2.519 12.359 1.00 51.72 103 ARG 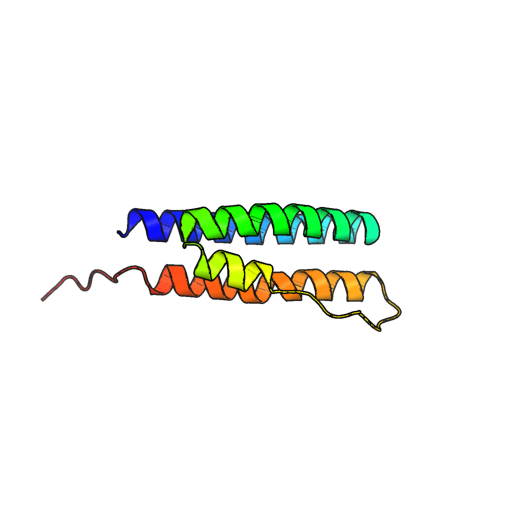A CA 1
ATOM 799 C C . ARG A 1 103 ? -26.099 3.108 13.415 1.00 51.72 103 ARG A C 1
ATOM 801 O O . ARG A 1 103 ? -26.551 2.383 14.298 1.00 51.72 103 ARG A O 1
ATOM 808 N N . SER A 1 104 ? -26.346 4.412 13.371 1.00 50.12 104 SER A N 1
ATOM 809 C CA . SER A 1 104 ? -27.483 4.986 14.079 1.00 50.12 104 SER A CA 1
ATOM 810 C C . SER A 1 104 ? -28.744 4.351 13.494 1.00 50.12 104 SER A C 1
ATOM 812 O O . SER A 1 104 ? -29.319 4.867 12.542 1.00 50.12 104 SER A O 1
ATOM 8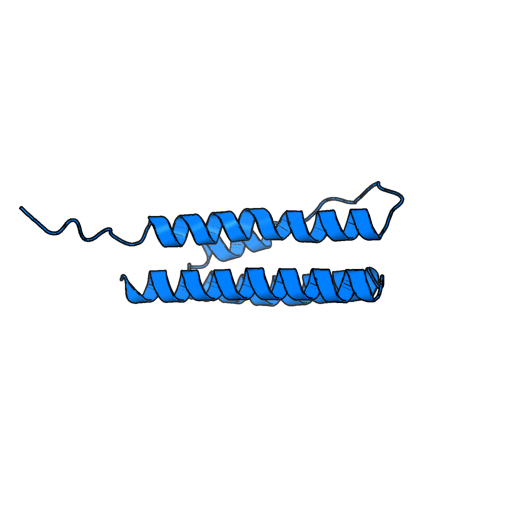14 N N . SER A 1 105 ? -29.162 3.206 14.039 1.00 49.38 105 SER A N 1
ATOM 815 C CA . SER A 1 105 ? -30.547 2.755 13.963 1.00 49.38 105 SER A CA 1
ATOM 816 C C . SER A 1 105 ? -31.355 3.728 14.811 1.00 49.38 105 SER A C 1
ATOM 818 O O . SER A 1 105 ? -31.550 3.532 16.007 1.00 49.38 105 SER A O 1
ATOM 820 N N . GLY A 1 106 ? -31.719 4.847 14.193 1.00 46.47 106 GLY A N 1
ATOM 821 C CA . GLY A 1 106 ? -32.761 5.729 14.681 1.00 46.47 106 GLY A CA 1
ATOM 822 C C . GLY A 1 106 ? -34.123 5.217 14.221 1.00 46.47 106 GLY A C 1
ATOM 823 O O . GLY A 1 106 ? -34.318 5.017 13.025 1.00 46.47 106 GLY A O 1
ATOM 824 N N . GLY A 1 107 ? -35.035 5.070 15.186 1.00 48.19 107 GLY A N 1
ATOM 825 C CA . GLY A 1 107 ? -36.490 4.964 15.010 1.00 48.19 107 GLY A CA 1
ATOM 826 C C . GLY A 1 107 ? -36.995 3.558 14.665 1.00 48.19 107 GLY A C 1
ATOM 827 O O . GLY A 1 107 ? -36.451 2.911 13.781 1.00 48.19 107 GLY A O 1
ATOM 828 N N . ASN A 1 108 ? -38.042 3.019 15.290 1.00 38.09 108 ASN A N 1
ATOM 829 C CA . ASN A 1 108 ? -39.003 3.533 16.272 1.00 38.09 108 ASN A CA 1
ATOM 830 C C . ASN A 1 108 ? -39.617 2.331 17.001 1.00 38.09 108 ASN A C 1
ATOM 832 O O . ASN A 1 108 ? -39.995 1.378 16.285 1.00 38.09 108 ASN A O 1
#